Protein AF-A0A8W8LTN9-F1 (afdb_monomer_lite)

Structure (mmCIF, N/CA/C/O backbone):
data_AF-A0A8W8LTN9-F1
#
_entry.id   AF-A0A8W8LTN9-F1
#
loop_
_atom_site.group_PDB
_atom_site.id
_atom_site.type_symbol
_atom_site.label_atom_id
_atom_site.label_alt_id
_atom_site.label_comp_id
_atom_site.label_asym_id
_atom_site.label_entity_id
_atom_site.label_seq_id
_atom_site.pdbx_PDB_ins_code
_atom_site.Cartn_x
_atom_site.Cartn_y
_atom_site.Cartn_z
_atom_site.occupancy
_atom_site.B_iso_or_equiv
_atom_site.auth_seq_id
_atom_site.auth_comp_id
_atom_site.auth_asym_id
_atom_site.auth_atom_id
_atom_site.pdbx_PDB_model_num
ATOM 1 N N . MET A 1 1 ? 24.748 -39.230 38.873 1.00 38.28 1 MET A N 1
ATOM 2 C CA . MET A 1 1 ? 23.609 -39.055 37.952 1.00 38.28 1 MET A CA 1
ATOM 3 C C . MET A 1 1 ? 23.066 -37.679 38.269 1.00 38.28 1 MET A C 1
ATOM 5 O O . MET A 1 1 ? 22.405 -37.508 39.284 1.00 38.28 1 MET A O 1
ATOM 9 N N . GLU A 1 2 ? 23.585 -36.693 37.545 1.00 41.62 2 GLU A N 1
ATOM 10 C CA . GLU A 1 2 ? 23.406 -35.263 37.800 1.00 41.62 2 GLU A CA 1
ATOM 11 C C . GLU A 1 2 ? 21.950 -34.875 37.524 1.00 41.62 2 GLU A C 1
ATOM 13 O O . GLU A 1 2 ? 21.433 -35.133 36.437 1.00 41.62 2 GLU A O 1
ATOM 18 N N . LEU A 1 3 ? 21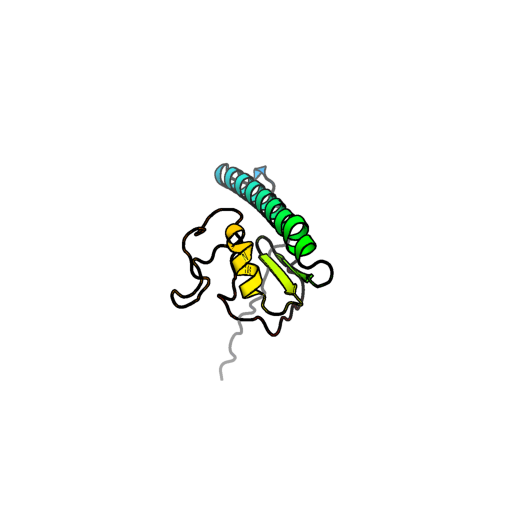.275 -34.295 38.520 1.00 48.16 3 LEU A N 1
ATOM 19 C CA . LEU A 1 3 ? 20.048 -33.547 38.277 1.00 48.16 3 LEU A CA 1
ATOM 20 C C . LEU A 1 3 ? 20.471 -32.208 37.677 1.00 48.16 3 LEU A C 1
ATOM 22 O O . LEU A 1 3 ? 21.171 -31.437 38.323 1.00 48.16 3 LEU A O 1
ATOM 26 N N . HIS A 1 4 ? 20.076 -31.966 36.431 1.00 51.47 4 HIS A N 1
ATOM 27 C CA . HIS A 1 4 ? 20.212 -30.663 35.798 1.00 51.47 4 HIS A CA 1
ATOM 28 C C . HIS A 1 4 ? 19.456 -29.612 36.621 1.00 51.47 4 HIS A C 1
ATOM 30 O O . HIS A 1 4 ? 18.229 -29.673 36.732 1.00 51.47 4 HIS A O 1
ATOM 36 N N . ASP A 1 5 ? 20.197 -28.645 37.160 1.00 49.81 5 ASP A N 1
ATOM 37 C CA . ASP A 1 5 ? 19.667 -27.378 37.651 1.00 49.81 5 ASP A CA 1
ATOM 38 C C . ASP A 1 5 ? 19.001 -26.648 36.474 1.00 49.81 5 ASP A C 1
ATOM 40 O O . ASP A 1 5 ? 19.665 -26.055 35.623 1.00 49.81 5 ASP A O 1
ATOM 44 N N . TYR A 1 6 ? 17.675 -26.740 36.381 1.00 50.09 6 TYR A N 1
ATOM 45 C CA . TYR A 1 6 ? 16.881 -25.898 35.490 1.00 50.09 6 TYR A CA 1
ATOM 46 C C . TYR A 1 6 ? 16.987 -24.442 35.974 1.00 50.09 6 TYR A C 1
ATOM 48 O O . TYR A 1 6 ? 16.619 -24.174 37.123 1.00 50.09 6 TYR A O 1
ATOM 56 N N . PRO A 1 7 ? 17.417 -23.474 35.145 1.00 50.84 7 PRO A N 1
ATOM 57 C CA . PRO A 1 7 ? 17.161 -22.082 35.458 1.00 50.84 7 PRO A CA 1
ATOM 58 C C . PRO A 1 7 ? 15.647 -21.855 35.369 1.00 50.84 7 PRO A C 1
ATOM 60 O O . PRO A 1 7 ? 15.023 -22.041 34.325 1.00 50.84 7 PRO A O 1
ATOM 63 N N . ASN A 1 8 ? 15.050 -21.500 36.508 1.00 45.38 8 ASN A N 1
ATOM 64 C CA . ASN A 1 8 ? 13.714 -20.917 36.604 1.00 45.38 8 ASN A CA 1
ATOM 65 C C . ASN A 1 8 ? 13.733 -19.546 35.908 1.00 45.38 8 ASN A C 1
ATOM 67 O O . ASN A 1 8 ? 13.746 -18.506 36.568 1.00 45.38 8 ASN A O 1
ATOM 71 N N . ASP A 1 9 ? 13.756 -19.534 34.579 1.00 50.59 9 ASP A N 1
ATOM 72 C CA . ASP A 1 9 ? 13.587 -18.313 33.801 1.00 50.59 9 ASP A CA 1
ATOM 73 C C . ASP A 1 9 ? 12.109 -17.908 33.865 1.00 50.59 9 ASP A C 1
ATOM 75 O O . ASP A 1 9 ? 11.276 -18.301 33.050 1.00 50.59 9 ASP A O 1
ATOM 79 N N . TYR A 1 10 ? 11.771 -17.141 34.903 1.00 54.75 10 TYR A N 1
ATOM 80 C CA . TYR A 1 10 ? 10.520 -16.397 35.000 1.00 54.75 10 TYR A CA 1
ATOM 81 C C . TYR A 1 10 ? 10.654 -15.123 34.154 1.00 54.75 10 TYR A C 1
ATOM 83 O O . TYR A 1 10 ? 11.430 -14.240 34.533 1.00 54.75 10 TYR A O 1
ATOM 91 N N . PRO A 1 11 ? 9.911 -14.956 33.043 1.00 47.25 11 PRO A N 1
ATOM 92 C CA . PRO A 1 11 ? 9.880 -13.690 32.325 1.00 47.25 11 PRO A CA 1
ATOM 93 C C . PRO A 1 11 ? 9.111 -12.663 33.166 1.00 47.25 11 PRO A C 1
ATOM 95 O O . PRO A 1 11 ? 7.897 -12.503 33.048 1.00 47.25 11 PRO A O 1
ATOM 98 N N . LEU A 1 12 ? 9.823 -11.970 34.053 1.00 48.59 12 LEU A N 1
ATOM 99 C CA . LEU A 1 12 ? 9.318 -10.793 34.747 1.00 48.59 12 LEU A CA 1
ATOM 100 C C . LEU A 1 12 ? 9.326 -9.626 33.754 1.00 48.59 12 LEU A C 1
ATOM 102 O O . LEU A 1 12 ? 10.341 -8.960 33.563 1.00 48.59 12 LEU A O 1
ATOM 106 N N . SER A 1 13 ? 8.193 -9.395 33.092 1.00 46.56 13 SER A N 1
ATOM 107 C CA . SER A 1 13 ? 7.947 -8.124 32.411 1.00 46.56 13 SER A CA 1
ATOM 108 C C . SER A 1 13 ? 7.564 -7.099 33.486 1.00 46.56 13 SER A C 1
ATOM 110 O O . SER A 1 13 ? 6.645 -7.383 34.257 1.00 46.56 13 SER A O 1
ATOM 112 N N . PRO A 1 14 ? 8.258 -5.953 33.622 1.00 40.78 14 PRO A N 1
ATOM 113 C CA . PRO A 1 14 ? 7.824 -4.934 34.566 1.00 40.78 14 PRO A CA 1
ATOM 114 C C . PRO A 1 14 ? 6.415 -4.463 34.188 1.00 40.78 14 PRO A C 1
ATOM 116 O O . PRO A 1 14 ? 6.121 -4.244 33.011 1.00 40.78 14 PRO A O 1
ATOM 119 N N . GLU A 1 15 ? 5.545 -4.326 35.192 1.00 50.03 15 GLU A N 1
ATOM 120 C CA . GLU A 1 15 ? 4.216 -3.731 35.041 1.00 50.03 15 GLU A CA 1
ATOM 121 C C . GLU A 1 15 ? 4.313 -2.401 34.280 1.00 50.03 15 GLU A C 1
ATOM 123 O O . GLU A 1 15 ? 5.283 -1.658 34.444 1.00 50.03 15 GLU A O 1
ATOM 128 N N . SER A 1 16 ? 3.321 -2.117 33.428 1.00 52.38 16 SER A N 1
ATOM 129 C CA . SER A 1 16 ? 3.299 -0.994 32.484 1.00 52.38 16 SER A CA 1
ATOM 130 C C . SER A 1 16 ? 3.742 0.326 33.126 1.00 52.38 16 SER A C 1
ATOM 132 O O . SER A 1 16 ? 2.959 1.026 33.772 1.00 52.38 16 SER A O 1
ATOM 134 N N . PHE A 1 17 ? 5.010 0.678 32.932 1.00 57.81 17 PHE A N 1
ATOM 135 C CA . PHE A 1 17 ? 5.572 1.923 33.421 1.00 57.81 17 PHE A CA 1
ATOM 136 C C . PHE A 1 17 ? 5.132 3.043 32.474 1.00 57.81 17 PHE A C 1
ATOM 138 O O . PHE A 1 17 ? 5.658 3.182 31.371 1.00 57.81 17 PHE A O 1
ATOM 145 N N . GLN A 1 18 ? 4.131 3.829 32.876 1.00 54.69 18 GLN A N 1
ATOM 146 C CA . GLN A 1 18 ? 3.697 4.996 32.107 1.00 54.69 18 GLN A CA 1
ATOM 147 C C . GLN A 1 18 ? 4.788 6.072 32.157 1.00 54.69 18 GLN A C 1
ATOM 149 O O . GLN A 1 18 ? 4.900 6.831 33.123 1.00 54.69 18 GLN A O 1
ATOM 154 N N . ILE A 1 19 ? 5.617 6.120 31.113 1.00 60.22 19 ILE A N 1
ATOM 155 C CA . ILE A 1 19 ? 6.657 7.134 30.950 1.00 60.22 19 ILE A CA 1
ATOM 156 C C . ILE A 1 19 ? 5.973 8.494 30.797 1.00 60.22 19 ILE A C 1
ATOM 158 O O . ILE A 1 19 ? 5.280 8.753 29.815 1.00 60.22 19 ILE A O 1
ATOM 162 N N . LYS A 1 20 ? 6.161 9.379 31.777 1.00 72.31 20 LYS A N 1
ATOM 163 C CA . LYS A 1 20 ? 5.653 10.752 31.695 1.00 72.31 20 LYS A CA 1
ATOM 164 C C . LYS A 1 20 ? 6.548 11.565 30.753 1.00 72.31 20 LYS A C 1
ATOM 166 O O . LYS A 1 20 ? 7.766 11.383 30.812 1.00 72.31 20 LYS A O 1
ATOM 171 N N . PRO A 1 21 ? 6.009 12.508 29.957 1.00 65.44 21 PRO A N 1
ATOM 172 C CA . PRO A 1 21 ? 6.807 13.340 29.051 1.00 65.44 21 PRO A CA 1
ATOM 173 C C . PRO A 1 21 ? 7.984 14.037 29.746 1.00 65.44 21 PRO A C 1
ATOM 175 O O . PRO A 1 21 ? 9.045 14.206 29.161 1.00 65.44 21 PRO A O 1
ATOM 178 N N . GLU A 1 22 ? 7.837 14.374 31.026 1.00 77.69 22 GLU A N 1
ATOM 179 C CA . GLU A 1 22 ? 8.869 15.004 31.862 1.00 77.69 22 GLU A CA 1
ATOM 180 C C . GLU A 1 22 ? 10.130 14.149 32.044 1.00 77.69 22 GLU A C 1
ATOM 182 O O . GLU A 1 22 ? 11.209 14.678 32.294 1.00 77.69 22 GLU A O 1
ATOM 187 N N . MET A 1 23 ? 9.992 12.829 31.911 1.00 77.38 23 MET A N 1
ATOM 188 C CA . MET A 1 23 ? 11.074 11.857 32.060 1.00 77.38 23 MET A CA 1
ATOM 189 C C . MET A 1 23 ? 11.890 11.672 30.777 1.00 77.38 23 MET A C 1
ATOM 191 O O . MET A 1 23 ? 12.911 10.987 30.792 1.00 77.38 23 MET A O 1
ATOM 195 N N . LEU A 1 24 ? 11.438 12.256 29.667 1.00 77.00 24 LEU A N 1
ATOM 196 C CA . LEU A 1 24 ? 12.086 12.146 28.370 1.00 77.00 24 LEU A CA 1
ATOM 197 C C . LEU A 1 24 ? 13.117 13.263 28.199 1.00 77.00 24 LEU A C 1
ATOM 199 O O . LEU A 1 24 ? 12.842 14.443 28.438 1.00 77.00 24 LEU A O 1
ATOM 203 N N . SER A 1 25 ? 14.304 12.897 27.724 1.00 84.88 25 SER A N 1
ATOM 204 C CA . SER A 1 25 ? 15.295 13.866 27.251 1.00 84.88 25 SER A CA 1
ATOM 205 C C . SER A 1 25 ? 14.725 14.724 26.116 1.00 84.88 25 SER A C 1
ATOM 207 O O . SER A 1 25 ? 13.809 14.313 25.404 1.00 84.88 25 SER A O 1
ATOM 209 N N . LEU A 1 26 ? 15.305 15.907 25.892 1.00 84.56 26 LEU A N 1
ATOM 210 C CA . LEU A 1 26 ? 14.913 16.784 24.781 1.00 84.56 26 LEU A CA 1
ATOM 211 C C . LEU A 1 26 ? 14.977 16.072 23.419 1.00 84.56 26 LEU A C 1
ATOM 213 O O . LEU A 1 26 ? 14.110 16.288 22.581 1.00 84.56 26 LEU A O 1
ATOM 217 N N . PHE A 1 27 ? 15.955 15.180 23.229 1.00 84.88 27 PHE A N 1
ATOM 218 C CA . PHE A 1 27 ? 16.060 14.353 22.026 1.00 84.88 27 PHE A CA 1
ATOM 219 C C . PHE A 1 27 ? 14.899 13.357 21.901 1.00 84.88 27 PHE A C 1
ATOM 221 O O . PHE A 1 27 ? 14.317 13.228 20.831 1.00 84.88 27 PHE A O 1
ATOM 228 N N . GLN A 1 28 ? 14.522 12.682 22.992 1.00 77.31 28 GLN A N 1
ATOM 229 C CA . GLN A 1 28 ? 13.373 11.769 22.988 1.00 77.31 28 GLN A CA 1
ATOM 230 C C . GLN A 1 28 ? 12.053 12.511 22.762 1.00 77.31 28 GLN A C 1
ATOM 232 O O . GLN A 1 28 ? 11.191 11.985 22.072 1.00 77.31 28 GLN A O 1
ATOM 237 N N . LYS A 1 29 ? 11.907 13.730 23.294 1.00 82.50 29 LYS A N 1
ATOM 238 C CA . LYS A 1 29 ? 10.743 14.591 23.039 1.00 82.50 29 LYS A CA 1
ATOM 239 C C . LYS A 1 29 ? 10.657 14.998 21.567 1.00 82.50 29 LYS A C 1
ATOM 241 O O . LYS A 1 29 ? 9.609 14.827 20.966 1.00 82.50 29 LYS A O 1
ATOM 246 N N . ASP A 1 30 ? 11.755 15.473 20.977 1.00 87.25 30 ASP A N 1
ATOM 247 C CA . ASP A 1 30 ? 11.815 15.815 19.546 1.00 87.25 30 ASP A CA 1
ATOM 248 C C . ASP A 1 30 ? 11.530 14.598 18.654 1.00 87.25 30 ASP A C 1
ATOM 250 O O . ASP A 1 30 ? 10.790 14.696 17.675 1.00 87.25 30 ASP A O 1
ATOM 254 N N . LEU A 1 31 ? 12.066 13.431 19.022 1.00 81.19 31 LEU A N 1
ATOM 255 C CA . LEU A 1 31 ? 11.795 12.182 18.323 1.00 81.19 31 LEU A CA 1
ATOM 256 C C . LEU A 1 31 ? 10.322 11.778 18.439 1.00 81.19 31 LEU A C 1
ATOM 258 O O . LEU A 1 31 ? 9.733 11.425 17.424 1.00 81.19 31 LEU A O 1
ATOM 262 N N . LEU A 1 32 ? 9.726 11.860 19.632 1.00 79.81 32 LEU A N 1
ATOM 263 C CA . LEU A 1 32 ? 8.315 11.538 19.854 1.00 79.81 32 LEU A CA 1
ATOM 264 C C . LEU A 1 32 ? 7.417 12.444 19.008 1.00 79.81 32 LEU A C 1
ATOM 266 O O . LEU A 1 32 ? 6.609 11.937 18.242 1.00 79.81 32 LEU A O 1
ATOM 270 N N . THR A 1 33 ? 7.647 13.758 19.034 1.00 80.62 33 THR A N 1
ATOM 271 C CA . THR A 1 33 ? 6.904 14.716 18.204 1.00 80.62 33 THR A CA 1
ATOM 272 C C . THR A 1 33 ? 7.052 14.411 16.711 1.00 80.62 33 THR A C 1
ATOM 274 O O . THR A 1 33 ? 6.077 14.455 15.961 1.00 80.62 33 THR A O 1
ATOM 277 N N . LYS A 1 34 ? 8.263 14.074 16.244 1.00 80.62 34 LYS A N 1
ATOM 278 C CA . LYS A 1 34 ? 8.498 13.695 14.839 1.00 80.62 34 LYS A CA 1
ATOM 279 C C . LYS A 1 34 ? 7.809 12.388 14.461 1.00 80.62 34 LYS A C 1
ATOM 281 O O . LYS A 1 34 ? 7.328 12.274 13.334 1.00 80.62 34 LYS A O 1
ATOM 286 N N . LEU A 1 35 ? 7.791 11.409 15.362 1.00 78.50 35 LEU A N 1
ATOM 287 C CA . LEU A 1 35 ? 7.112 10.132 15.154 1.00 78.50 35 LEU A CA 1
ATOM 288 C C . LEU A 1 35 ? 5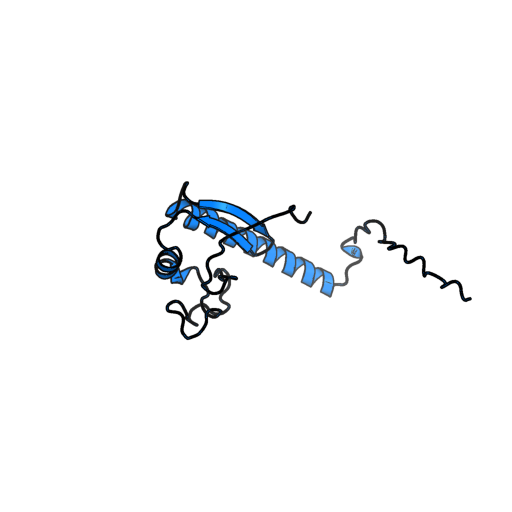.594 10.326 15.117 1.00 78.50 35 LEU A C 1
ATOM 290 O O . LEU A 1 35 ? 4.980 9.886 14.152 1.00 78.50 35 LEU A O 1
ATOM 294 N N . GLU A 1 36 ? 5.016 11.076 16.057 1.00 79.69 36 GLU A N 1
ATOM 295 C CA . GLU A 1 36 ? 3.587 11.424 16.074 1.00 79.69 36 GLU A CA 1
ATOM 296 C C . GLU A 1 36 ? 3.168 12.149 14.785 1.00 79.69 36 GLU A C 1
ATOM 298 O O . GLU A 1 36 ? 2.210 11.752 14.125 1.00 79.69 36 GLU A O 1
ATOM 303 N N . MET A 1 37 ? 3.928 13.162 14.347 1.00 77.12 37 MET A N 1
ATOM 304 C CA . MET A 1 37 ? 3.658 13.851 13.076 1.00 77.12 37 MET A CA 1
ATOM 305 C C . MET A 1 37 ? 3.722 12.910 11.867 1.00 77.12 37 MET A C 1
ATOM 307 O O . MET A 1 37 ? 2.944 13.053 10.921 1.00 77.12 37 MET A O 1
ATOM 311 N N . LYS A 1 38 ? 4.666 11.963 11.870 1.00 75.44 38 LYS A N 1
ATOM 312 C CA . LYS A 1 38 ? 4.817 10.984 10.792 1.00 75.44 38 LYS A CA 1
ATOM 313 C C . LYS A 1 38 ? 3.655 9.990 10.777 1.00 75.44 38 LYS A C 1
ATOM 315 O O . LYS A 1 38 ? 3.174 9.659 9.696 1.00 75.44 38 LYS A O 1
ATOM 320 N N . GLU A 1 39 ? 3.203 9.535 11.941 1.00 78.12 39 GLU A N 1
ATOM 321 C CA . GLU A 1 39 ? 2.042 8.652 12.071 1.00 78.12 39 GLU A CA 1
ATOM 322 C C . GLU A 1 39 ? 0.761 9.328 11.585 1.00 78.12 39 GLU A C 1
ATOM 324 O O . GLU A 1 39 ? 0.032 8.740 10.789 1.00 78.12 39 GLU A O 1
ATOM 329 N N . GLU A 1 40 ? 0.506 10.574 11.987 1.00 81.81 40 GLU A N 1
ATOM 330 C CA . GLU A 1 40 ? -0.666 11.326 11.521 1.00 81.81 40 GLU A CA 1
ATOM 331 C C . GLU A 1 40 ? -0.654 11.515 9.998 1.00 81.81 40 GLU A C 1
ATOM 333 O O . GLU A 1 40 ? -1.670 11.304 9.332 1.00 81.81 40 GLU A O 1
ATOM 338 N N . LEU A 1 41 ? 0.509 11.820 9.412 1.00 82.75 41 LEU A N 1
ATOM 339 C CA . LEU A 1 41 ? 0.640 11.918 7.958 1.00 82.75 41 LEU A CA 1
ATOM 340 C C . LEU A 1 41 ? 0.407 10.565 7.264 1.00 82.75 41 LEU A C 1
ATOM 342 O O . LEU A 1 41 ? -0.263 10.522 6.231 1.00 82.75 41 LEU A O 1
ATOM 346 N N . SER A 1 42 ? 0.925 9.469 7.830 1.00 81.81 42 SER A N 1
ATOM 347 C CA . SER A 1 42 ? 0.705 8.107 7.320 1.00 81.81 42 SER A CA 1
ATOM 348 C C . SER A 1 42 ? -0.785 7.770 7.289 1.00 81.81 42 SER A C 1
ATOM 350 O O . SER A 1 42 ? -1.307 7.387 6.243 1.00 81.81 42 SER A O 1
ATOM 352 N N . LYS A 1 43 ? -1.504 8.023 8.393 1.00 84.88 43 LYS A N 1
ATOM 353 C CA . LYS A 1 43 ? -2.953 7.795 8.499 1.00 84.88 43 LYS A CA 1
ATOM 354 C C . LYS A 1 43 ? -3.718 8.559 7.423 1.00 84.88 43 LYS A C 1
ATOM 356 O O . LYS A 1 43 ? -4.541 7.967 6.734 1.00 84.88 43 LYS A O 1
ATOM 361 N N . VAL A 1 44 ? -3.436 9.853 7.244 1.00 87.75 44 VAL A N 1
ATOM 362 C CA . VAL A 1 44 ? -4.108 10.678 6.223 1.00 87.75 44 VAL A CA 1
ATOM 363 C C . VAL A 1 44 ? -3.901 10.103 4.822 1.00 87.75 44 VAL A C 1
ATOM 365 O O . VAL A 1 44 ? -4.866 9.978 4.072 1.00 87.75 44 VAL A O 1
ATOM 368 N N . LEU A 1 45 ? -2.673 9.707 4.479 1.00 88.38 45 LEU A N 1
ATOM 369 C CA . LEU A 1 45 ? -2.355 9.127 3.171 1.00 88.38 45 LEU A CA 1
ATOM 370 C C . LEU A 1 45 ? -3.018 7.758 2.967 1.00 88.38 45 LEU A C 1
ATOM 372 O O . LEU A 1 45 ? -3.552 7.487 1.893 1.00 88.38 45 LEU A O 1
ATOM 376 N N . MET A 1 46 ? -3.038 6.913 4.000 1.00 88.81 46 MET A N 1
ATOM 377 C CA . MET A 1 46 ? -3.717 5.616 3.968 1.00 88.81 46 MET A CA 1
ATOM 378 C C . MET A 1 46 ? -5.232 5.770 3.798 1.00 88.81 46 MET A C 1
ATOM 380 O O . MET A 1 46 ? -5.834 5.056 2.996 1.00 88.81 46 MET A O 1
ATOM 384 N N . TYR A 1 47 ? -5.854 6.717 4.507 1.00 88.88 47 TYR A N 1
ATOM 385 C CA . TYR A 1 47 ? -7.281 7.005 4.368 1.00 88.88 47 TYR A CA 1
ATOM 386 C C . TYR A 1 47 ? -7.620 7.594 3.001 1.00 88.88 47 TYR A C 1
ATOM 388 O O . TYR A 1 47 ? -8.616 7.184 2.403 1.00 88.88 47 TYR A O 1
ATOM 396 N N . ASP A 1 48 ? -6.801 8.513 2.491 1.00 90.25 48 ASP A N 1
ATOM 397 C CA . ASP A 1 48 ? -6.964 9.057 1.144 1.00 90.25 48 ASP A CA 1
ATOM 398 C C . ASP A 1 48 ? -6.904 7.936 0.101 1.00 90.25 48 ASP A C 1
ATOM 400 O O . ASP A 1 48 ? -7.827 7.775 -0.696 1.00 90.25 48 ASP A O 1
ATOM 404 N N . PHE A 1 49 ? -5.896 7.069 0.177 1.00 90.56 49 PHE A N 1
ATOM 405 C CA . PHE A 1 49 ? -5.776 5.925 -0.720 1.00 90.56 49 PHE A CA 1
ATOM 406 C C . PHE A 1 49 ? -6.969 4.961 -0.604 1.00 90.56 49 PHE A C 1
ATOM 408 O O . PHE A 1 49 ? -7.539 4.538 -1.613 1.00 90.56 49 PHE A O 1
ATOM 415 N N . HIS A 1 50 ? -7.420 4.646 0.611 1.00 90.69 50 HIS A N 1
ATOM 416 C CA . HIS A 1 50 ? -8.553 3.744 0.799 1.00 90.69 50 HIS A CA 1
ATOM 417 C C . HIS A 1 50 ? -9.862 4.321 0.242 1.00 90.69 50 HIS A C 1
ATOM 419 O O . HIS A 1 50 ? -10.534 3.668 -0.559 1.00 90.69 50 HIS A O 1
ATOM 425 N N . TYR A 1 51 ? -10.238 5.532 0.656 1.00 90.06 51 TYR A N 1
ATOM 426 C CA . TYR A 1 51 ? -11.545 6.108 0.336 1.00 90.06 51 TYR A CA 1
ATOM 427 C C . TYR A 1 51 ? -11.588 6.760 -1.043 1.00 90.06 51 TYR A C 1
ATOM 429 O O . TYR A 1 51 ? -12.596 6.642 -1.743 1.00 90.06 51 TYR A O 1
ATOM 437 N N . ASN A 1 52 ? -10.521 7.453 -1.452 1.00 90.94 52 ASN A N 1
ATOM 438 C CA . ASN A 1 52 ? -10.500 8.183 -2.716 1.00 90.94 52 ASN A CA 1
ATOM 439 C C . ASN A 1 52 ? -10.013 7.357 -3.899 1.00 90.94 52 ASN A C 1
ATOM 441 O O . ASN A 1 52 ? -10.355 7.725 -5.022 1.00 90.94 52 ASN A O 1
ATOM 445 N N . HIS A 1 53 ? -9.284 6.264 -3.671 1.00 90.12 53 HIS A N 1
ATOM 446 C CA . HIS A 1 53 ? -8.791 5.406 -4.742 1.00 90.12 53 HIS A CA 1
ATOM 447 C C . HIS A 1 53 ? -9.445 4.014 -4.716 1.00 90.12 53 HIS A C 1
ATOM 449 O O . HIS A 1 53 ? -10.291 3.738 -5.568 1.00 90.12 53 HIS A O 1
ATOM 455 N N . ILE A 1 54 ? -9.160 3.172 -3.715 1.00 91.38 54 ILE A N 1
ATOM 456 C CA . ILE A 1 54 ? -9.637 1.773 -3.682 1.00 91.38 54 ILE A CA 1
ATOM 457 C C . ILE A 1 54 ? -11.167 1.682 -3.668 1.00 91.38 54 ILE A C 1
ATOM 459 O O . ILE A 1 54 ? -11.756 0.993 -4.502 1.00 91.38 54 ILE A O 1
ATOM 463 N N . LYS A 1 55 ? -11.837 2.409 -2.766 1.00 90.62 55 LYS A N 1
ATOM 464 C CA . LYS A 1 55 ? -13.304 2.388 -2.673 1.00 90.62 55 LYS A CA 1
ATOM 465 C C . LYS A 1 55 ? -13.993 2.963 -3.904 1.00 90.62 55 LYS A C 1
ATOM 467 O O . LYS A 1 55 ? -15.072 2.490 -4.241 1.00 90.62 55 LYS A O 1
ATOM 472 N N . LYS A 1 56 ? -13.390 3.936 -4.593 1.00 91.69 56 LYS A N 1
ATOM 473 C CA . LYS A 1 56 ? -13.958 4.474 -5.840 1.00 91.69 56 LYS A CA 1
ATOM 474 C C . LYS A 1 56 ? -13.763 3.532 -7.024 1.00 91.69 56 LYS A C 1
ATOM 476 O O . LYS A 1 56 ? -14.663 3.443 -7.849 1.00 91.69 56 LYS A O 1
ATOM 481 N N . LYS A 1 57 ? -12.615 2.850 -7.106 1.00 90.38 57 LYS A N 1
ATOM 482 C CA . LYS A 1 57 ? -12.285 1.946 -8.216 1.00 90.38 57 LYS A CA 1
ATOM 483 C C . LYS A 1 57 ? -13.019 0.609 -8.114 1.00 90.38 57 LYS A C 1
ATOM 485 O O . LYS A 1 57 ? -13.633 0.179 -9.081 1.00 90.38 57 LYS A O 1
ATOM 490 N N . TYR A 1 58 ? -13.001 -0.017 -6.940 1.00 90.06 58 TYR A N 1
ATOM 491 C CA . TYR A 1 58 ? -13.516 -1.379 -6.762 1.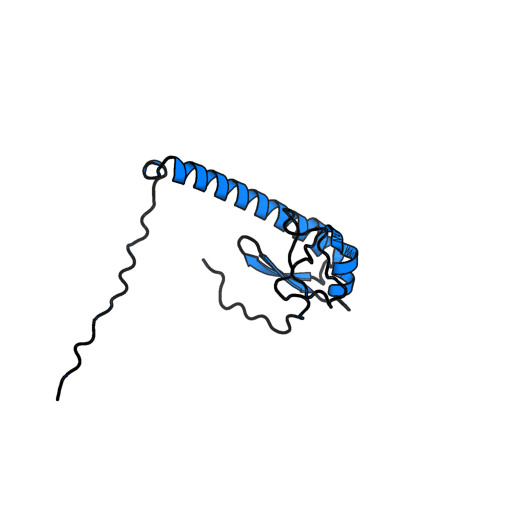00 90.06 58 TYR A CA 1
ATOM 492 C C . TYR A 1 58 ? -14.875 -1.435 -6.053 1.00 90.06 58 TYR A C 1
ATOM 494 O O . TYR A 1 58 ? -15.610 -2.408 -6.217 1.00 90.06 58 TYR A O 1
ATOM 502 N N . GLY A 1 59 ? -15.249 -0.405 -5.286 1.00 90.88 59 GLY A N 1
ATOM 503 C CA . GLY A 1 59 ? -16.531 -0.362 -4.577 1.00 90.88 59 GLY A CA 1
ATOM 504 C C . GLY A 1 59 ? -16.708 -1.534 -3.609 1.00 90.88 59 GLY A C 1
ATOM 505 O O . GLY A 1 59 ? -15.969 -1.657 -2.626 1.00 90.88 59 GLY A O 1
ATOM 506 N N . ASP A 1 60 ? -17.692 -2.384 -3.901 1.00 91.12 60 ASP A N 1
ATOM 507 C CA . ASP A 1 60 ? -18.013 -3.595 -3.133 1.00 91.12 60 ASP A CA 1
ATOM 508 C C . ASP A 1 60 ? -17.118 -4.792 -3.489 1.00 91.12 60 ASP A C 1
ATOM 510 O O . ASP A 1 60 ? -17.087 -5.775 -2.757 1.00 91.12 60 ASP A O 1
ATOM 514 N N . GLN A 1 61 ? -16.343 -4.700 -4.575 1.00 89.88 61 GLN A N 1
ATOM 515 C CA . GLN A 1 61 ? -15.370 -5.721 -4.980 1.00 89.88 61 GLN A CA 1
ATOM 516 C C . GLN A 1 61 ? -14.053 -5.629 -4.195 1.00 89.88 61 GLN A C 1
ATOM 518 O O . GLN A 1 61 ? -13.161 -6.444 -4.409 1.00 89.88 61 GLN A O 1
ATOM 523 N N . ALA A 1 62 ? -13.917 -4.639 -3.305 1.00 90.88 62 ALA A N 1
ATOM 524 C CA . ALA A 1 62 ? -12.783 -4.501 -2.402 1.00 90.88 62 ALA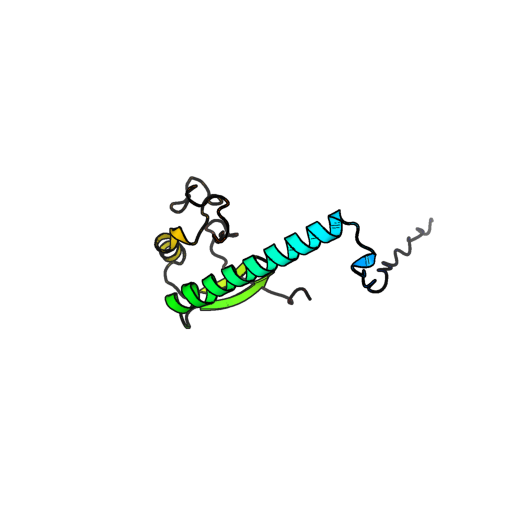 A CA 1
ATOM 525 C C . ALA A 1 62 ? -13.220 -4.607 -0.941 1.00 90.88 62 ALA A C 1
ATOM 527 O O . ALA A 1 62 ? -13.928 -3.733 -0.416 1.00 90.88 62 ALA A O 1
ATOM 528 N N . ALA A 1 63 ? -12.717 -5.636 -0.265 1.00 87.81 63 ALA A N 1
ATOM 529 C CA . ALA A 1 63 ? -12.812 -5.795 1.176 1.00 87.81 63 ALA A CA 1
ATOM 530 C C . ALA A 1 63 ? -11.464 -5.452 1.823 1.00 87.81 63 ALA A C 1
ATOM 532 O O . ALA A 1 63 ? -10.415 -5.950 1.425 1.00 87.81 63 ALA A O 1
ATOM 533 N N . LEU A 1 64 ? -11.486 -4.564 2.819 1.00 88.25 64 LEU A N 1
ATOM 534 C CA . LEU A 1 64 ? -10.304 -4.256 3.621 1.00 88.25 64 LEU A CA 1
ATOM 535 C C . LEU A 1 64 ? -10.150 -5.343 4.689 1.00 88.25 64 LEU A C 1
ATOM 537 O O . LEU A 1 64 ? -10.964 -5.413 5.607 1.00 88.25 64 LEU A O 1
ATOM 541 N N . CYS A 1 65 ? -9.127 -6.182 4.552 1.00 85.44 65 CYS A N 1
ATOM 542 C CA . CYS A 1 65 ? -8.894 -7.327 5.432 1.00 85.44 65 CYS A CA 1
ATOM 543 C C . CYS A 1 65 ? -8.078 -6.946 6.666 1.00 85.44 65 CYS A C 1
ATOM 545 O O . CYS A 1 65 ? -8.343 -7.446 7.754 1.00 85.44 65 CYS A O 1
ATOM 547 N N . PHE A 1 66 ? -7.084 -6.071 6.497 1.00 82.94 66 PHE A N 1
ATOM 548 C CA . PHE A 1 66 ? -6.162 -5.711 7.569 1.00 82.94 66 PHE A CA 1
ATOM 549 C C . PHE A 1 66 ? -5.548 -4.321 7.367 1.00 82.94 66 PHE A C 1
ATOM 551 O O . PHE A 1 66 ? -5.340 -3.879 6.232 1.00 82.94 66 PHE A O 1
ATOM 558 N N . THR A 1 67 ? -5.232 -3.655 8.480 1.00 83.81 67 THR A N 1
ATOM 559 C CA . THR A 1 67 ? -4.535 -2.362 8.533 1.00 83.81 67 THR A CA 1
ATOM 560 C C . THR A 1 67 ? -3.500 -2.361 9.660 1.00 83.81 67 THR A C 1
ATOM 562 O O . THR A 1 67 ? -3.852 -2.708 10.787 1.00 83.81 67 THR A O 1
ATOM 565 N N . ASP A 1 68 ? -2.276 -1.905 9.391 1.00 76.81 68 ASP A N 1
ATOM 566 C CA . ASP A 1 68 ? -1.232 -1.623 10.400 1.00 76.81 68 ASP A CA 1
ATOM 567 C C . ASP A 1 68 ? -0.758 -0.158 10.283 1.00 76.81 68 ASP A C 1
ATOM 569 O O . ASP A 1 68 ? -1.320 0.624 9.523 1.00 76.81 68 ASP A O 1
ATOM 573 N N . THR A 1 69 ? 0.294 0.218 11.008 1.00 71.62 69 THR A N 1
ATOM 574 C CA . THR A 1 69 ? 0.913 1.556 11.062 1.00 71.62 69 THR A CA 1
ATOM 575 C C . THR A 1 69 ? 1.235 2.148 9.680 1.00 71.62 69 THR A C 1
ATOM 577 O O . THR A 1 69 ? 1.177 3.367 9.488 1.00 71.62 69 THR A O 1
ATOM 580 N N . ASP A 1 70 ? 1.584 1.303 8.711 1.00 77.06 70 ASP A N 1
ATOM 581 C CA . ASP A 1 70 ? 1.988 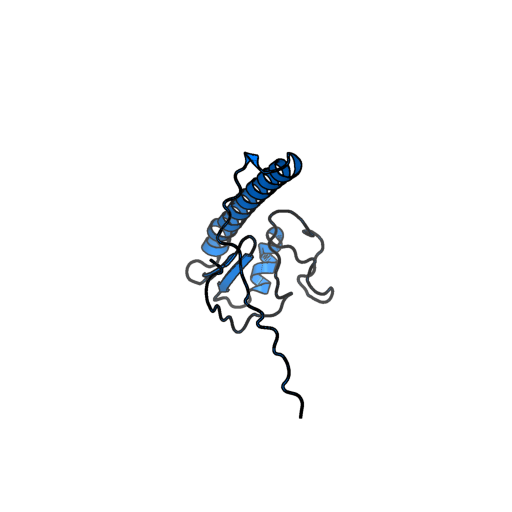1.715 7.364 1.00 77.06 70 ASP A CA 1
ATOM 582 C C . ASP A 1 70 ? 1.576 0.734 6.249 1.00 77.06 70 ASP A C 1
ATOM 584 O O . ASP A 1 70 ? 2.092 0.822 5.133 1.00 77.06 70 ASP A O 1
ATOM 588 N N . SER A 1 71 ? 0.646 -0.193 6.513 1.00 82.62 71 SER A N 1
ATOM 589 C CA . SER A 1 71 ? 0.226 -1.198 5.528 1.00 82.62 71 SER A CA 1
ATOM 590 C C . SER A 1 71 ? -1.288 -1.413 5.485 1.00 82.62 71 SER A C 1
ATOM 592 O O . SER A 1 71 ? -1.992 -1.299 6.490 1.00 82.62 71 SER A O 1
ATOM 594 N N . LEU A 1 72 ? -1.790 -1.714 4.284 1.00 87.31 72 LEU A N 1
ATOM 595 C CA . LEU A 1 72 ? -3.186 -2.036 3.993 1.00 87.31 72 LEU A CA 1
ATOM 596 C C . LEU A 1 72 ? -3.217 -3.360 3.232 1.00 87.31 72 LEU A C 1
ATOM 598 O O . LEU A 1 72 ? -2.469 -3.527 2.270 1.00 87.31 72 LEU A O 1
ATOM 602 N N . SER A 1 73 ? -4.083 -4.284 3.639 1.00 88.12 73 SER A N 1
ATOM 603 C CA . SER A 1 73 ? -4.314 -5.541 2.920 1.00 88.12 73 SER A CA 1
ATOM 604 C C . SER A 1 73 ? -5.755 -5.609 2.447 1.00 88.12 73 SER A C 1
ATOM 606 O O . SER A 1 73 ? -6.684 -5.457 3.245 1.00 88.12 73 SER A O 1
ATOM 608 N N . TYR A 1 74 ? -5.928 -5.852 1.153 1.00 88.25 74 TYR A N 1
ATOM 609 C CA . TYR A 1 74 ? -7.230 -5.934 0.508 1.00 88.25 74 TYR A CA 1
ATOM 610 C C . TYR A 1 74 ? -7.459 -7.324 -0.067 1.00 88.25 74 TYR A C 1
ATOM 612 O O . TYR A 1 74 ? -6.557 -7.902 -0.668 1.00 88.25 74 TYR A O 1
ATOM 620 N N . ASP A 1 75 ? -8.686 -7.807 0.072 1.00 87.88 75 ASP A N 1
ATOM 621 C CA . ASP A 1 75 ? -9.236 -8.838 -0.795 1.00 87.88 75 ASP A CA 1
ATOM 622 C C . ASP A 1 75 ? -9.964 -8.133 -1.946 1.00 87.88 75 ASP A C 1
ATOM 624 O O . ASP A 1 75 ? -10.902 -7.357 -1.725 1.00 87.88 75 ASP A O 1
ATOM 628 N N . LEU A 1 76 ? -9.448 -8.317 -3.161 1.00 88.19 76 LEU A N 1
ATOM 629 C CA . LEU A 1 76 ? -9.908 -7.650 -4.375 1.00 88.19 76 LEU A CA 1
ATOM 630 C C . LEU A 1 76 ? -10.454 -8.690 -5.350 1.00 88.19 76 LEU A C 1
ATOM 632 O O . LEU A 1 76 ? -9.736 -9.595 -5.774 1.00 88.19 76 LEU A O 1
ATOM 636 N N . SER A 1 77 ? -11.701 -8.506 -5.773 1.00 87.75 77 SER A N 1
ATOM 637 C CA . SER A 1 77 ? -12.292 -9.254 -6.879 1.00 87.75 77 SER A CA 1
ATOM 638 C C . SER A 1 77 ? -12.110 -8.462 -8.178 1.00 87.75 77 SER A C 1
ATOM 640 O O . SER A 1 77 ? -12.856 -7.529 -8.457 1.00 87.75 77 SER A O 1
ATOM 642 N N . THR A 1 78 ? -11.069 -8.791 -8.945 1.00 86.56 78 THR A N 1
ATOM 643 C CA . THR A 1 78 ? -10.764 -8.208 -10.267 1.00 86.56 78 THR A CA 1
ATOM 644 C C . THR A 1 78 ? -10.167 -9.282 -11.183 1.00 86.56 78 THR A C 1
ATOM 646 O O . THR A 1 78 ? -9.739 -10.335 -10.705 1.00 86.56 78 THR A O 1
ATOM 649 N N . GLU A 1 79 ? -10.153 -9.042 -12.495 1.00 86.12 79 GLU A N 1
ATOM 650 C CA . GLU A 1 79 ? -9.563 -9.965 -13.475 1.00 86.12 79 GLU A CA 1
ATOM 651 C C . GLU A 1 79 ? -8.035 -10.040 -13.338 1.00 86.12 79 GLU A C 1
ATOM 653 O O . GLU A 1 79 ? -7.475 -11.134 -13.261 1.00 86.12 79 GLU A O 1
ATOM 658 N N . ASP A 1 80 ? -7.362 -8.884 -13.278 1.00 86.88 80 ASP A N 1
ATOM 659 C CA . ASP A 1 80 ? -5.915 -8.782 -13.068 1.00 86.88 80 ASP A CA 1
ATOM 660 C C . ASP A 1 80 ? -5.557 -7.488 -12.320 1.00 86.88 80 ASP A C 1
ATOM 662 O O . ASP A 1 80 ? -5.525 -6.388 -12.878 1.00 86.88 80 ASP A O 1
ATOM 666 N N . VAL A 1 81 ? -5.223 -7.639 -11.037 1.00 87.00 81 VAL A N 1
ATOM 667 C CA . VAL A 1 81 ? -4.850 -6.522 -10.162 1.00 87.00 81 VAL A CA 1
ATOM 668 C C . VAL A 1 81 ? -3.579 -5.804 -10.625 1.00 87.00 81 VAL A C 1
ATOM 670 O O . VAL A 1 81 ? -3.425 -4.608 -10.389 1.00 87.00 81 VAL A O 1
ATOM 673 N N . TYR A 1 82 ? -2.649 -6.487 -11.296 1.00 87.62 82 TYR A N 1
ATOM 674 C CA . TYR A 1 82 ? -1.402 -5.864 -11.738 1.00 87.62 82 TYR A CA 1
ATOM 675 C C . TYR A 1 82 ? -1.602 -5.006 -12.985 1.00 87.62 82 TYR A C 1
ATOM 677 O O . TYR A 1 82 ? -0.863 -4.037 -13.177 1.00 87.62 82 TYR A O 1
ATOM 685 N N . VAL A 1 83 ? -2.605 -5.316 -13.810 1.00 88.69 83 VAL A N 1
ATOM 686 C CA . VAL A 1 83 ? -3.050 -4.427 -14.892 1.00 88.69 83 VAL A CA 1
ATOM 687 C C . VAL A 1 83 ? -3.665 -3.164 -14.300 1.00 88.69 83 VAL A C 1
ATOM 689 O O . VAL A 1 83 ? -3.266 -2.066 -14.682 1.00 88.69 83 VAL A O 1
ATOM 692 N N . ASP A 1 84 ? -4.533 -3.311 -13.301 1.00 88.94 84 ASP A N 1
ATOM 693 C CA . ASP A 1 84 ? -5.129 -2.179 -12.591 1.00 88.94 84 ASP A CA 1
ATOM 694 C C . ASP A 1 84 ? -4.066 -1.270 -11.953 1.00 88.94 84 ASP A C 1
ATOM 696 O O . ASP A 1 84 ? -4.068 -0.054 -12.148 1.00 88.94 84 ASP A O 1
ATOM 700 N N . ILE A 1 85 ? -3.103 -1.868 -11.248 1.00 88.50 85 ILE A N 1
ATOM 701 C CA . ILE A 1 85 ? -1.973 -1.169 -10.623 1.00 88.50 85 ILE A CA 1
ATOM 702 C C . ILE A 1 85 ? -1.104 -0.450 -11.667 1.00 88.50 85 ILE A C 1
ATOM 704 O O . ILE A 1 85 ? -0.544 0.611 -11.382 1.00 88.50 85 ILE A O 1
ATOM 708 N N . LYS A 1 86 ? -0.980 -1.001 -12.881 1.00 88.69 86 LYS A N 1
ATOM 709 C CA . LYS A 1 86 ? -0.234 -0.363 -13.974 1.00 88.69 86 LYS A CA 1
ATOM 710 C C . LYS A 1 86 ? -0.883 0.944 -14.413 1.00 88.69 86 LYS A C 1
ATOM 712 O O . LYS A 1 86 ? -0.174 1.914 -14.677 1.00 88.69 86 LYS A O 1
ATOM 717 N N . GLU A 1 87 ? -2.206 0.974 -14.517 1.00 89.88 87 GLU A N 1
ATOM 718 C CA . GLU A 1 87 ? -2.939 2.201 -14.840 1.00 89.88 87 GLU A CA 1
ATOM 719 C C . GLU A 1 87 ? -2.743 3.234 -13.726 1.00 89.88 87 GLU A C 1
ATOM 721 O O . GLU A 1 87 ? -2.363 4.380 -13.985 1.00 89.88 87 GLU A O 1
ATOM 726 N N . ASP A 1 88 ? -2.829 2.774 -12.481 1.00 89.56 88 ASP A N 1
ATOM 727 C CA . ASP A 1 88 ? -2.677 3.567 -11.262 1.00 89.56 88 ASP A CA 1
ATOM 728 C C . ASP A 1 88 ? -1.216 3.776 -10.825 1.00 89.56 88 ASP A C 1
ATOM 730 O O . ASP A 1 88 ? -0.943 4.116 -9.672 1.00 89.56 88 ASP A O 1
ATOM 734 N N . HIS A 1 89 ? -0.253 3.622 -11.743 1.00 87.50 89 HIS A N 1
ATOM 735 C CA . HIS A 1 89 ? 1.192 3.686 -11.481 1.00 87.50 89 HIS A CA 1
ATOM 736 C C . HIS A 1 89 ? 1.643 4.896 -10.651 1.00 87.50 89 HIS A C 1
ATOM 738 O O . HIS A 1 89 ? 2.647 4.837 -9.941 1.00 87.50 89 HIS A O 1
ATOM 744 N N . HIS A 1 90 ? 0.920 6.013 -10.731 1.00 88.62 90 HIS A N 1
ATOM 745 C CA . HIS A 1 90 ? 1.236 7.220 -9.985 1.00 88.62 90 HIS A CA 1
ATOM 746 C C . HIS A 1 90 ? 1.017 7.081 -8.474 1.00 88.62 90 HIS A C 1
ATOM 748 O O . HIS A 1 90 ? 1.555 7.899 -7.729 1.00 88.62 90 HIS A O 1
ATOM 754 N N . TYR A 1 91 ? 0.251 6.100 -7.996 1.00 88.31 91 TYR A N 1
ATOM 755 C CA . TYR A 1 91 ? 0.081 5.822 -6.568 1.00 88.31 91 TYR A CA 1
ATOM 756 C C . TYR A 1 91 ? 1.147 4.879 -6.005 1.00 88.31 91 TYR A C 1
ATOM 758 O O . TYR A 1 91 ? 1.317 4.844 -4.788 1.00 88.31 91 TYR A O 1
ATOM 766 N N . PHE A 1 92 ? 1.890 4.161 -6.851 1.00 89.81 92 PHE A N 1
ATOM 767 C CA . PHE A 1 92 ? 2.736 3.051 -6.415 1.00 89.81 92 PHE A CA 1
ATOM 768 C C . PHE A 1 92 ? 4.238 3.288 -6.623 1.00 89.81 92 PHE A C 1
ATOM 770 O O . PHE A 1 92 ? 4.669 3.950 -7.569 1.00 89.81 92 PHE A O 1
ATOM 777 N N . ASP A 1 93 ? 5.045 2.718 -5.729 1.00 90.38 93 ASP A N 1
ATOM 778 C CA . ASP A 1 93 ? 6.493 2.562 -5.864 1.00 90.38 93 ASP A CA 1
ATOM 779 C C . ASP A 1 93 ? 6.810 1.140 -6.351 1.00 90.38 93 ASP A C 1
ATOM 781 O O . ASP A 1 93 ? 6.683 0.161 -5.614 1.00 90.38 93 ASP A O 1
ATOM 785 N N . PHE A 1 94 ? 7.255 1.035 -7.605 1.00 90.38 94 PHE A N 1
ATOM 786 C CA . PHE A 1 94 ? 7.619 -0.236 -8.236 1.00 90.38 94 PHE A CA 1
ATOM 787 C C . PHE A 1 94 ? 9.109 -0.562 -8.175 1.00 90.38 94 PHE A C 1
ATOM 789 O O . PHE A 1 94 ? 9.553 -1.546 -8.771 1.00 90.38 94 PHE A O 1
ATOM 796 N N . SER A 1 95 ? 9.907 0.230 -7.461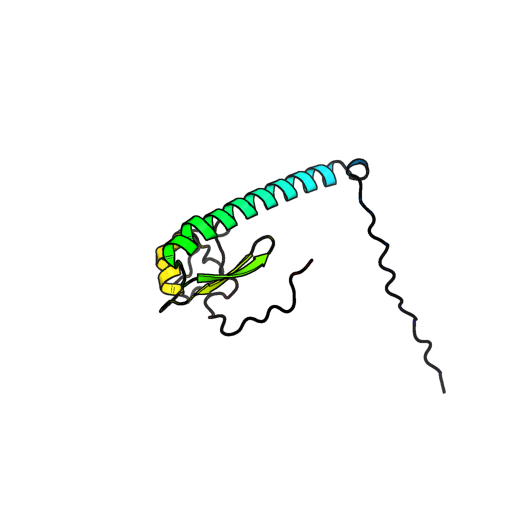 1.00 89.12 95 SER A N 1
ATOM 797 C CA . SER A 1 95 ? 11.357 0.026 -7.406 1.00 89.12 95 SER A CA 1
ATOM 798 C C . SER A 1 95 ? 11.762 -1.279 -6.713 1.00 89.12 95 SER A C 1
ATOM 800 O O . SER A 1 95 ? 12.899 -1.721 -6.872 1.00 89.12 95 SER A O 1
ATOM 802 N N . ASN A 1 96 ? 10.836 -1.904 -5.975 1.00 87.81 96 ASN A N 1
ATOM 803 C CA . ASN A 1 96 ? 11.024 -3.191 -5.302 1.00 87.81 96 ASN A CA 1
ATOM 804 C C . ASN A 1 96 ? 10.734 -4.415 -6.193 1.00 87.81 96 ASN A C 1
ATOM 806 O O . ASN A 1 96 ? 10.954 -5.548 -5.773 1.00 87.81 96 ASN A O 1
ATOM 810 N N . TYR A 1 97 ? 10.217 -4.220 -7.408 1.00 87.31 97 TYR A N 1
ATOM 811 C CA . TYR A 1 97 ? 9.978 -5.328 -8.333 1.00 87.31 97 TYR A CA 1
ATOM 812 C C . TYR A 1 97 ? 11.291 -5.799 -8.978 1.00 87.31 97 TYR A C 1
ATOM 814 O O . TYR A 1 97 ? 12.192 -4.981 -9.176 1.00 87.31 97 TYR A O 1
ATOM 822 N N . PRO A 1 98 ? 11.408 -7.079 -9.377 1.00 87.44 98 PRO A N 1
ATOM 823 C CA . PRO A 1 98 ? 12.525 -7.544 -10.199 1.00 87.44 98 PRO A CA 1
ATOM 824 C C . PRO A 1 98 ? 12.619 -6.752 -11.508 1.00 87.44 98 PRO A C 1
ATOM 826 O O . PRO A 1 98 ? 11.588 -6.462 -12.109 1.00 87.44 98 PRO A O 1
ATOM 829 N N . GLU A 1 99 ? 13.828 -6.471 -12.003 1.00 87.19 99 GLU A N 1
ATOM 830 C CA . GLU A 1 99 ? 14.027 -5.734 -13.270 1.00 87.19 99 GLU A CA 1
ATOM 831 C C . GLU A 1 99 ? 13.363 -6.413 -14.483 1.00 87.19 99 GLU A C 1
ATOM 833 O O . GLU A 1 99 ? 13.043 -5.760 -15.472 1.00 87.19 99 GLU A O 1
ATOM 838 N N . SER A 1 100 ? 13.122 -7.724 -14.403 1.00 88.75 100 SER A N 1
ATOM 839 C CA . SER A 1 100 ? 12.408 -8.497 -15.421 1.00 88.75 100 SER A CA 1
ATOM 840 C C . SER A 1 100 ? 10.884 -8.324 -15.393 1.00 88.75 100 SER A C 1
ATOM 842 O O . SER A 1 100 ? 10.207 -8.782 -16.313 1.00 88.75 100 SER A O 1
ATOM 844 N N . HIS A 1 101 ? 10.319 -7.706 -14.352 1.00 88.00 101 HIS A N 1
ATOM 845 C CA . HIS A 1 101 ? 8.878 -7.541 -14.199 1.00 88.00 101 HIS A CA 1
ATOM 846 C C . HIS A 1 101 ? 8.372 -6.327 -14.986 1.00 88.00 101 HIS A C 1
ATOM 848 O O . HIS A 1 101 ? 8.948 -5.245 -14.919 1.00 88.00 101 HIS A O 1
ATOM 854 N N . PHE A 1 102 ? 7.233 -6.461 -15.670 1.00 88.62 102 PHE A N 1
ATOM 855 C CA . PHE A 1 102 ? 6.684 -5.407 -16.538 1.00 88.62 102 PHE A CA 1
ATOM 856 C C . PHE A 1 102 ? 6.254 -4.120 -15.805 1.00 88.62 102 PHE A C 1
ATOM 858 O O . PHE A 1 102 ? 6.048 -3.094 -16.449 1.00 88.62 102 PHE A O 1
ATOM 865 N N . LEU A 1 103 ? 6.093 -4.184 -14.479 1.00 88.56 103 LEU A N 1
ATOM 866 C CA . LEU A 1 103 ? 5.803 -3.028 -13.619 1.00 88.56 103 LEU A CA 1
ATOM 867 C C . LEU A 1 103 ? 7.058 -2.341 -13.072 1.00 88.56 103 LEU A C 1
ATOM 869 O O . LEU A 1 103 ? 6.938 -1.243 -12.537 1.00 88.56 103 LEU A O 1
ATOM 873 N N . HIS A 1 104 ? 8.245 -2.951 -13.179 1.00 90.88 104 HIS A N 1
ATOM 874 C CA . HIS A 1 104 ? 9.453 -2.398 -12.572 1.00 90.88 104 HIS A CA 1
ATOM 875 C C . HIS A 1 104 ? 9.731 -0.978 -13.076 1.00 90.88 104 HIS A C 1
ATOM 877 O O . HIS A 1 104 ? 9.868 -0.730 -14.275 1.00 90.88 104 HIS A O 1
ATOM 883 N N . SER A 1 105 ? 9.835 -0.036 -12.140 1.00 89.38 105 SER A N 1
ATOM 884 C CA . SER A 1 105 ? 10.133 1.359 -12.438 1.00 89.38 105 SER A CA 1
ATOM 885 C C . SER A 1 105 ? 10.728 2.060 -11.224 1.00 89.38 105 SER A C 1
ATOM 887 O O . SER A 1 105 ? 10.255 1.905 -10.101 1.00 89.38 105 SER A O 1
ATOM 889 N N . ASN A 1 106 ? 11.747 2.887 -11.459 1.00 89.75 106 ASN A N 1
ATOM 890 C CA . ASN A 1 106 ? 12.387 3.698 -10.421 1.00 89.75 106 ASN A CA 1
ATOM 891 C C . ASN A 1 106 ? 11.794 5.115 -10.301 1.00 89.75 106 ASN A C 1
ATOM 893 O O . ASN A 1 106 ? 12.305 5.911 -9.517 1.00 89.75 106 ASN A O 1
ATOM 897 N N . LEU A 1 107 ? 10.729 5.439 -11.048 1.00 88.94 107 LEU A N 1
ATOM 898 C CA . LEU A 1 107 ? 10.131 6.784 -11.076 1.00 88.94 107 LEU A CA 1
ATOM 899 C C . LEU A 1 107 ? 9.661 7.267 -9.693 1.00 88.94 107 LEU A C 1
ATOM 901 O O . LEU A 1 107 ? 9.866 8.425 -9.347 1.00 88.94 107 LEU A O 1
ATOM 905 N N . ASN A 1 108 ? 9.072 6.372 -8.897 1.00 88.12 108 ASN A N 1
ATOM 906 C CA . ASN A 1 108 ? 8.471 6.683 -7.593 1.00 88.12 108 ASN A CA 1
ATOM 907 C C . ASN A 1 108 ? 9.301 6.185 -6.397 1.00 88.12 108 ASN A C 1
ATOM 909 O O . ASN A 1 108 ? 8.801 6.146 -5.272 1.00 88.12 108 ASN A O 1
ATOM 913 N N . LYS A 1 109 ? 10.572 5.827 -6.619 1.00 89.19 109 LYS A N 1
ATOM 914 C CA . LYS A 1 109 ? 11.431 5.209 -5.604 1.00 89.19 109 LYS A CA 1
ATOM 915 C C . LYS A 1 109 ? 11.555 6.078 -4.353 1.00 89.19 109 LYS A C 1
ATOM 917 O O . LYS A 1 109 ? 12.150 7.155 -4.407 1.00 89.19 109 LYS A O 1
ATOM 922 N N . LYS A 1 110 ? 11.078 5.571 -3.211 1.00 84.25 110 LYS A N 1
ATOM 923 C CA . LYS A 1 110 ? 11.123 6.244 -1.893 1.00 84.25 110 LYS A CA 1
ATOM 924 C C . LYS A 1 110 ? 10.403 7.599 -1.853 1.00 84.25 110 LYS A C 1
ATOM 926 O O . LYS A 1 110 ? 10.713 8.434 -1.000 1.00 84.25 110 LYS A O 1
ATOM 931 N N . VAL A 1 111 ? 9.453 7.835 -2.755 1.00 84.19 111 VAL A N 1
ATOM 932 C CA . VAL A 1 111 ? 8.612 9.034 -2.709 1.00 84.19 111 VAL A CA 1
ATOM 933 C C . VAL A 1 111 ? 7.561 8.855 -1.611 1.00 84.19 111 VAL A C 1
ATOM 935 O O . VAL A 1 111 ? 6.879 7.835 -1.547 1.00 84.19 111 VAL A O 1
ATOM 938 N N . LEU A 1 112 ? 7.434 9.847 -0.724 1.00 80.62 112 LEU A N 1
ATOM 939 C CA . LEU A 1 112 ? 6.459 9.812 0.370 1.00 80.62 112 LEU A CA 1
ATOM 940 C C . LEU A 1 112 ? 5.024 9.723 -0.171 1.00 80.62 112 LEU A C 1
ATOM 942 O O . LEU A 1 112 ? 4.665 10.413 -1.124 1.00 80.62 112 LEU A O 1
ATOM 946 N N . GLY A 1 113 ? 4.211 8.874 0.462 1.00 79.31 113 GLY A N 1
ATOM 947 C CA . GLY A 1 113 ? 2.814 8.640 0.088 1.00 79.31 113 GLY A CA 1
ATOM 948 C C . GLY A 1 113 ? 2.605 7.735 -1.124 1.00 79.31 113 GLY A C 1
ATOM 949 O O . GLY A 1 113 ? 1.470 7.595 -1.570 1.00 79.31 113 GLY A O 1
ATOM 950 N N . LYS A 1 114 ? 3.666 7.119 -1.658 1.00 88.44 114 LYS A N 1
ATOM 951 C CA . LYS A 1 114 ? 3.538 6.040 -2.641 1.00 88.44 114 LYS A CA 1
ATOM 952 C C . LYS A 1 114 ? 3.435 4.696 -1.934 1.00 88.44 114 LYS A C 1
ATOM 954 O O . LYS A 1 114 ? 4.207 4.414 -1.019 1.00 88.44 114 LYS A O 1
ATOM 959 N N . MET A 1 115 ? 2.489 3.878 -2.375 1.00 87.81 115 MET A N 1
ATOM 960 C CA . MET A 1 115 ? 2.271 2.536 -1.850 1.00 87.81 115 MET A CA 1
ATOM 961 C C . MET A 1 115 ? 3.255 1.556 -2.481 1.00 87.81 115 MET A C 1
ATOM 963 O O . MET A 1 115 ? 3.499 1.598 -3.684 1.00 87.81 115 MET A O 1
ATOM 967 N N . LYS A 1 116 ? 3.817 0.653 -1.684 1.00 87.88 116 LYS A N 1
ATOM 968 C CA . LYS A 1 116 ? 4.668 -0.438 -2.174 1.00 87.88 116 LYS A CA 1
ATOM 969 C C . LYS A 1 116 ? 3.899 -1.753 -2.133 1.00 87.88 116 LYS A C 1
ATOM 971 O O . LYS A 1 116 ? 3.137 -1.996 -1.204 1.00 87.88 116 LYS A O 1
ATOM 976 N N . ASP A 1 117 ? 4.135 -2.602 -3.126 1.00 84.50 117 ASP A N 1
ATOM 977 C CA . ASP A 1 117 ? 3.700 -3.997 -3.078 1.00 84.50 117 ASP A CA 1
ATOM 978 C C . ASP A 1 117 ? 4.750 -4.829 -2.326 1.00 84.50 117 ASP A C 1
ATOM 980 O O . ASP A 1 117 ? 5.884 -4.997 -2.789 1.00 84.50 117 ASP A O 1
ATOM 984 N N . GLU A 1 118 ? 4.370 -5.351 -1.161 1.00 82.88 118 GLU A N 1
ATOM 985 C CA . GLU A 1 118 ? 5.214 -6.239 -0.352 1.00 82.88 118 GLU A CA 1
ATOM 986 C C . GLU A 1 118 ? 5.408 -7.616 -0.999 1.00 82.88 118 GLU A C 1
ATOM 988 O O . GLU A 1 118 ? 6.408 -8.291 -0.749 1.00 82.88 118 GLU A O 1
ATOM 993 N N . CYS A 1 119 ? 4.489 -8.035 -1.872 1.00 79.12 119 CYS A N 1
ATOM 994 C CA . CYS A 1 119 ? 4.541 -9.340 -2.521 1.00 79.12 119 CYS A CA 1
ATOM 995 C C . CYS A 1 119 ? 5.387 -9.346 -3.803 1.00 79.12 119 CYS A C 1
ATOM 997 O O . CYS A 1 119 ? 5.592 -10.412 -4.387 1.00 79.12 119 CYS A O 1
ATOM 999 N N . GLN A 1 120 ? 5.910 -8.190 -4.234 1.00 79.62 120 GLN A N 1
ATOM 1000 C CA . GLN A 1 120 ? 6.803 -8.039 -5.395 1.00 79.62 120 GLN A CA 1
ATOM 1001 C C . GLN A 1 120 ? 6.255 -8.695 -6.678 1.00 79.62 120 GLN A C 1
ATOM 1003 O O . GLN A 1 120 ? 6.991 -9.363 -7.410 1.00 79.62 120 GLN A O 1
ATOM 1008 N N . GLY A 1 121 ? 4.954 -8.556 -6.942 1.00 74.50 121 GLY A N 1
ATOM 1009 C CA . GLY A 1 121 ? 4.312 -9.152 -8.120 1.00 74.50 121 GLY A CA 1
ATOM 1010 C C . GLY A 1 121 ? 3.840 -10.595 -7.940 1.00 74.50 121 GLY A C 1
ATOM 1011 O O . GLY A 1 121 ? 3.464 -11.249 -8.912 1.00 74.50 121 GLY A O 1
ATOM 1012 N N . ARG A 1 122 ? 3.871 -11.128 -6.714 1.00 75.88 122 ARG A N 1
ATOM 1013 C CA . ARG A 1 122 ? 3.313 -12.448 -6.398 1.00 75.88 122 ARG A CA 1
ATOM 1014 C C . ARG A 1 122 ? 1.899 -12.314 -5.847 1.00 75.88 122 ARG A C 1
ATOM 1016 O O . ARG A 1 122 ? 1.678 -11.620 -4.864 1.00 75.88 122 ARG A O 1
ATOM 1023 N N . TYR A 1 123 ? 0.964 -13.063 -6.421 1.00 75.25 123 TYR A N 1
ATOM 1024 C CA . TYR A 1 123 ? -0.397 -13.137 -5.900 1.00 75.25 123 TYR A CA 1
ATOM 1025 C C . TYR A 1 123 ? -0.424 -13.763 -4.502 1.00 75.25 123 TYR A C 1
ATOM 1027 O O . TYR A 1 123 ? 0.025 -14.900 -4.311 1.00 75.25 123 TYR A O 1
ATOM 1035 N N . MET A 1 124 ? -1.000 -13.045 -3.541 1.00 73.88 124 MET A N 1
ATOM 1036 C CA . MET A 1 124 ? -1.347 -13.598 -2.236 1.00 73.88 124 MET A CA 1
ATOM 1037 C C . MET A 1 124 ? -2.580 -14.494 -2.408 1.00 73.88 124 MET A C 1
ATOM 1039 O O . MET A 1 124 ? -3.662 -14.008 -2.714 1.00 73.88 124 MET A O 1
ATOM 1043 N N . ARG A 1 125 ? -2.405 -15.816 -2.288 1.00 68.56 125 ARG A N 1
ATOM 1044 C CA . ARG A 1 125 ? -3.500 -16.795 -2.464 1.00 68.56 125 ARG A CA 1
ATOM 1045 C C . ARG A 1 125 ? -4.280 -17.060 -1.185 1.00 68.56 125 ARG A C 1
ATOM 1047 O O . ARG A 1 125 ? -5.452 -17.404 -1.241 1.00 68.56 125 ARG A O 1
ATOM 1054 N N . GLU A 1 126 ? -3.601 -16.952 -0.053 1.00 68.94 126 GLU A N 1
ATOM 1055 C CA . GLU A 1 126 ? -4.138 -17.280 1.258 1.00 68.94 126 GLU A CA 1
ATOM 1056 C C . GLU A 1 126 ? -3.608 -16.252 2.254 1.00 68.94 126 GLU A C 1
ATOM 1058 O O . GLU A 1 126 ? -2.418 -15.925 2.249 1.00 68.94 126 GLU A O 1
ATOM 1063 N N . PHE A 1 127 ? -4.499 -15.743 3.099 1.00 69.25 127 PHE A N 1
ATOM 1064 C CA . PHE A 1 127 ? -4.176 -14.832 4.186 1.00 69.25 127 PHE A CA 1
ATOM 1065 C C . PHE A 1 127 ? -4.878 -15.331 5.449 1.00 69.25 127 PHE A C 1
ATOM 1067 O O . PHE A 1 127 ? -6.089 -15.549 5.444 1.00 69.25 127 PHE A O 1
ATOM 1074 N N . ILE A 1 128 ? -4.112 -15.548 6.518 1.00 67.75 128 ILE A N 1
ATOM 1075 C CA . ILE A 1 128 ? -4.630 -15.931 7.833 1.00 67.75 128 ILE A CA 1
ATOM 1076 C C . ILE A 1 128 ? -4.163 -14.869 8.817 1.00 67.75 128 ILE A C 1
ATOM 1078 O O . ILE A 1 128 ? -2.966 -14.763 9.084 1.00 67.75 128 ILE A O 1
ATOM 1082 N N . ASP A 1 129 ? -5.107 -14.117 9.376 1.00 64.12 129 ASP A N 1
ATOM 1083 C CA . ASP A 1 129 ? -4.846 -13.225 10.500 1.00 64.12 129 ASP A CA 1
ATOM 1084 C C . ASP A 1 129 ? -5.392 -13.856 11.784 1.00 64.12 129 ASP A C 1
ATOM 1086 O O . ASP A 1 129 ? -6.562 -14.237 11.865 1.00 64.12 129 ASP A O 1
ATOM 1090 N N . LEU A 1 130 ? -4.517 -14.041 12.772 1.00 65.44 130 LEU A N 1
ATOM 1091 C CA . LEU A 1 130 ? -4.834 -14.774 13.998 1.00 65.44 130 LEU A CA 1
ATOM 1092 C C . LEU A 1 130 ? -5.344 -13.853 15.111 1.00 65.44 130 LEU A C 1
ATOM 1094 O O . LEU A 1 130 ? -6.049 -14.344 15.995 1.00 65.44 130 LEU A O 1
ATOM 1098 N N . LYS A 1 131 ? -5.012 -12.551 15.077 1.00 64.44 131 LYS A N 1
ATOM 1099 C CA . LYS A 1 131 ? -5.522 -11.494 15.970 1.00 64.44 131 LYS A CA 1
ATOM 1100 C C . LYS A 1 131 ? -4.834 -10.155 15.640 1.00 64.44 131 LYS A C 1
ATOM 1102 O O . LYS A 1 131 ? -3.617 -10.167 15.445 1.00 64.44 131 LYS A O 1
ATOM 1107 N N . PRO A 1 132 ? -5.525 -9.001 15.747 1.00 59.69 132 PRO A N 1
ATOM 1108 C CA . PRO A 1 132 ? -4.859 -7.702 15.727 1.00 59.69 132 PRO A CA 1
ATOM 1109 C C . PRO A 1 132 ? -3.779 -7.626 16.814 1.00 59.69 132 PRO A C 1
ATOM 1111 O O . PRO A 1 132 ? -4.016 -8.054 17.951 1.00 59.69 132 PRO A O 1
ATOM 1114 N N . LYS A 1 133 ? -2.610 -7.062 16.487 1.00 55.72 133 LYS A N 1
ATOM 1115 C CA . LYS A 1 133 ? -1.648 -6.634 17.511 1.00 55.72 133 LYS A CA 1
ATOM 1116 C C . LYS A 1 133 ? -2.299 -5.490 18.292 1.00 55.72 133 LYS A C 1
ATOM 1118 O O . LYS A 1 133 ? -2.528 -4.424 17.730 1.00 55.72 133 LYS A O 1
ATOM 1123 N N . ILE A 1 134 ? -2.665 -5.768 19.543 1.00 42.00 134 ILE A N 1
ATOM 1124 C CA . ILE A 1 134 ? -3.141 -4.782 20.525 1.00 42.00 134 ILE A CA 1
ATOM 1125 C C . ILE A 1 134 ? -1.937 -4.302 21.324 1.00 42.00 134 ILE A C 1
ATOM 1127 O O . ILE A 1 134 ? -1.135 -5.183 21.715 1.00 42.00 134 ILE A O 1
#

Sequence (134 aa):
MELHDYPNDYPLSPESFQIKPEMLSLFQKDLLTKLEMKEELSKVLMYDFHYNHIKKKYGDQAALCFTDTDSLSYDLSTEDVYVDIKEDHHYFDFSNYPESHFLHSNLNKKVLGKMKDECQGRYMREFIDLKPKI

Radius of gyration: 21.62 Å; chains: 1; bounding box: 42×56×55 Å

Organism: Magallana gigas (NCBI:txid29159)

Secondary structure (DSSP, 8-state):
------------PPP-----GGGS-HHHHHHHHHHHHHHHHHHHHHHHIIIIIIHHHHGGGEEEEEE-SS-EEEEE--S-HHHHHHHTGGGEE-TTS-TTSTT--STTTT-TT-EE-TTTT-------------

Foldseek 3Di:
DDDDPDPPPDPPDDDDDPDDPVNDDPVRNVVVVVVVVVLVLLVVLVVCCVVVPVCVPQPVQWDFDDDDSRDTDINGDDPDVVVVCQVVVVQAQQCLADPPDPSHDRPCPPPPSRHYDPCNPDDDPDDDDPDDDD

pLDDT: mean 78.41, std 14.33, range [38.28, 91.69]